Protein AF-A0A962L909-F1 (afdb_monomer_lite)

Radius of gyration: 22.28 Å; chains: 1; bounding box: 34×61×49 Å

Secondary structure (DSSP, 8-state):
--HHHHHHHHHHHHHTTTT---PPP--TTGGGSTTTT--PPPBTTB--GGGS--STTS---S--S-TTS--TTPPPPTT--

pLDDT: mean 72.15, std 9.73, range [44.53, 87.0]

Sequence (81 aa):
MSRESKERALERRTKDFSDIDVPTPKLGWMGRTHQWGTRAKPTKKGLGIGDLNVGYYAEIPEYWEDQTRMPRGSVAGRGGI

Foldseek 3Di:
DDPVVVVVVVCVVVVVCPPDPDDDDPCPCVVVFDDPPWDQDADPVGCDPLSRLDDPNSDDDPDDDDPPPDDRRDDPDPDDD

Structure (mmCIF, N/CA/C/O backbone):
data_AF-A0A962L909-F1
#
_entry.id   AF-A0A962L909-F1
#
loop_
_atom_site.group_PDB
_atom_site.id
_atom_site.type_symbol
_atom_site.label_atom_id
_atom_site.label_alt_id
_atom_site.label_comp_id
_atom_site.label_asym_id
_atom_site.label_entity_id
_atom_site.label_seq_id
_atom_site.pdbx_PDB_ins_code
_atom_site.Cartn_x
_atom_site.Cartn_y
_atom_site.Cartn_z
_atom_site.occupancy
_atom_site.B_iso_or_equiv
_atom_site.auth_seq_id
_atom_site.auth_comp_id
_atom_site.auth_asym_id
_atom_site.auth_atom_id
_atom_site.pdbx_PDB_model_num
ATOM 1 N N . MET A 1 1 ? 7.356 32.685 -20.463 1.00 58.97 1 MET A N 1
ATOM 2 C CA . MET A 1 1 ? 7.820 31.496 -21.218 1.00 58.97 1 MET A CA 1
ATOM 3 C C . MET A 1 1 ? 6.721 31.067 -22.184 1.00 58.97 1 MET A C 1
ATOM 5 O O . MET A 1 1 ? 5.609 30.831 -21.723 1.00 58.97 1 MET A O 1
ATOM 9 N N . SER A 1 2 ? 7.010 31.041 -23.489 1.00 79.00 2 SER A N 1
ATOM 10 C CA . SER A 1 2 ? 6.049 30.713 -24.561 1.00 79.00 2 SER A CA 1
ATOM 11 C C . SER A 1 2 ? 5.601 29.242 -24.499 1.00 79.00 2 SER A C 1
ATOM 13 O O . SER A 1 2 ? 6.376 28.388 -24.060 1.00 79.00 2 SER A O 1
ATOM 15 N N . ARG A 1 3 ? 4.363 28.939 -24.929 1.00 75.31 3 ARG A N 1
ATOM 16 C CA . ARG A 1 3 ? 3.815 27.563 -25.021 1.00 75.31 3 ARG A CA 1
ATOM 17 C C . ARG A 1 3 ? 4.723 26.646 -25.846 1.00 75.31 3 ARG A C 1
ATOM 19 O O . ARG A 1 3 ? 4.997 25.525 -25.438 1.00 75.31 3 ARG A O 1
ATOM 26 N N . GLU A 1 4 ? 5.301 27.201 -26.898 1.00 77.12 4 GLU A N 1
ATOM 27 C CA . GLU A 1 4 ? 6.220 26.533 -27.817 1.00 77.12 4 GLU A CA 1
ATOM 28 C C . GLU A 1 4 ? 7.504 26.033 -27.126 1.00 77.12 4 GLU A C 1
ATOM 30 O O . GLU A 1 4 ? 7.993 24.939 -27.397 1.00 77.12 4 GLU A O 1
ATOM 35 N N . SER A 1 5 ? 8.030 26.773 -26.138 1.00 78.62 5 SER A N 1
ATOM 36 C CA . SER A 1 5 ? 9.181 26.304 -25.351 1.00 78.62 5 SER A CA 1
ATOM 37 C C . SER A 1 5 ? 8.833 25.129 -24.440 1.00 78.62 5 SER A C 1
ATOM 39 O O . SER A 1 5 ? 9.704 24.310 -24.151 1.00 78.62 5 SER A O 1
ATOM 41 N N . LYS A 1 6 ? 7.583 25.047 -23.964 1.00 79.81 6 LYS A N 1
ATOM 42 C CA . LYS A 1 6 ? 7.128 23.940 -23.111 1.00 79.81 6 LYS A CA 1
ATOM 43 C C . LYS A 1 6 ? 6.969 22.659 -23.923 1.00 79.81 6 LYS A C 1
ATOM 45 O O . LYS A 1 6 ? 7.418 21.615 -23.466 1.00 79.81 6 LYS A O 1
ATOM 50 N N . GLU A 1 7 ? 6.400 22.753 -25.120 1.00 80.38 7 GLU A N 1
ATOM 51 C CA . GLU A 1 7 ? 6.237 21.614 -26.035 1.00 80.38 7 GLU A CA 1
ATOM 52 C C . GLU A 1 7 ? 7.593 21.050 -26.465 1.00 80.38 7 GLU A C 1
ATOM 54 O O . GLU A 1 7 ? 7.841 19.857 -26.315 1.00 80.38 7 GLU A O 1
ATOM 59 N N . ARG A 1 8 ? 8.536 21.921 -26.842 1.00 80.75 8 ARG A N 1
ATOM 60 C CA . ARG A 1 8 ? 9.893 21.508 -27.234 1.00 80.75 8 ARG A CA 1
ATOM 61 C C . ARG A 1 8 ? 10.694 20.874 -26.091 1.00 80.75 8 ARG A C 1
ATOM 63 O O . ARG A 1 8 ? 11.551 20.021 -26.320 1.00 80.75 8 ARG A O 1
ATOM 70 N N . ALA A 1 9 ? 10.448 21.307 -24.853 1.00 78.94 9 ALA A N 1
ATOM 71 C CA . ALA A 1 9 ? 11.039 20.698 -23.665 1.00 78.94 9 ALA A CA 1
ATOM 72 C C . ALA A 1 9 ? 10.407 19.334 -23.348 1.00 78.94 9 ALA A C 1
ATOM 74 O O . ALA A 1 9 ? 11.122 18.429 -22.922 1.00 78.94 9 ALA A O 1
ATOM 75 N N . LEU A 1 10 ? 9.097 19.185 -23.575 1.00 76.19 10 LEU A N 1
ATOM 76 C CA . LEU A 1 10 ? 8.372 17.927 -23.404 1.00 76.19 10 LEU A CA 1
ATOM 77 C C . LEU A 1 10 ? 8.849 16.877 -24.415 1.00 76.19 10 LEU A C 1
ATOM 79 O O . LEU A 1 10 ? 9.204 15.779 -24.004 1.00 76.19 10 LEU A O 1
ATOM 83 N N . GLU A 1 11 ? 8.949 17.246 -25.695 1.00 78.25 11 GLU A N 1
ATOM 84 C CA . GLU A 1 11 ? 9.419 16.358 -26.769 1.00 78.25 11 GLU A CA 1
ATOM 85 C C . GLU A 1 11 ? 10.834 15.834 -26.524 1.00 78.25 11 GLU A C 1
ATOM 87 O O . GLU A 1 11 ? 11.091 14.644 -26.695 1.00 78.25 11 GLU A O 1
ATOM 92 N N . ARG A 1 12 ? 11.759 16.703 -26.0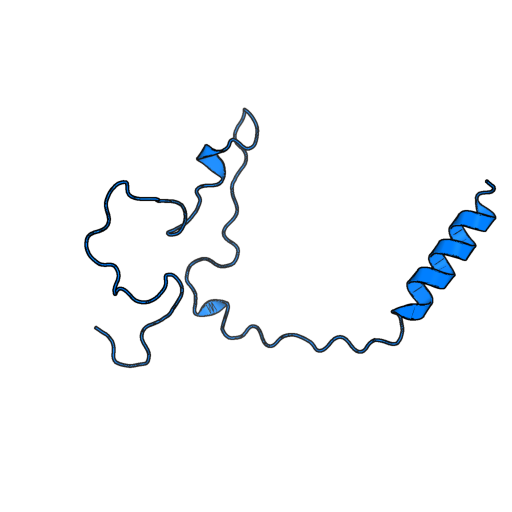88 1.00 75.19 12 ARG A N 1
ATOM 93 C CA . ARG A 1 12 ? 13.118 16.275 -25.712 1.00 75.19 12 ARG A CA 1
ATOM 94 C C . ARG A 1 12 ? 13.079 15.248 -24.590 1.00 75.19 12 ARG A C 1
ATOM 96 O O . ARG A 1 12 ? 13.758 14.237 -24.671 1.00 75.19 12 ARG A O 1
ATOM 103 N N . ARG A 1 13 ? 12.241 15.490 -23.581 1.00 70.94 13 ARG A N 1
ATOM 104 C CA . ARG A 1 13 ? 12.092 14.598 -22.431 1.00 70.94 13 ARG A CA 1
ATOM 105 C C . ARG A 1 13 ? 11.499 13.248 -22.803 1.00 70.94 13 ARG A C 1
ATOM 107 O O . ARG A 1 13 ? 11.872 12.270 -22.183 1.00 70.94 13 ARG A O 1
ATOM 114 N N . THR A 1 14 ? 10.563 13.186 -23.748 1.00 69.38 14 THR A N 1
ATOM 115 C CA . THR A 1 14 ? 9.907 11.929 -24.148 1.00 69.38 14 THR A CA 1
ATOM 116 C C . THR A 1 14 ? 10.731 11.127 -25.149 1.00 69.38 14 THR A C 1
ATOM 118 O O . THR A 1 14 ? 10.635 9.903 -25.160 1.00 69.38 14 THR A O 1
ATOM 121 N N . LYS A 1 15 ? 11.555 11.798 -25.963 1.00 70.25 15 LYS A N 1
ATOM 122 C CA . LYS A 1 15 ? 12.436 11.163 -26.952 1.00 70.25 15 LYS A CA 1
ATOM 123 C C . LYS A 1 15 ? 13.503 10.273 -26.309 1.00 70.25 15 LYS A C 1
ATOM 125 O O . LYS A 1 15 ? 13.849 9.246 -26.868 1.00 70.25 15 LYS A O 1
ATOM 130 N N . ASP A 1 16 ? 13.958 10.621 -25.110 1.00 69.62 16 ASP A N 1
ATOM 131 C CA . ASP A 1 16 ? 14.967 9.834 -24.392 1.00 69.62 16 ASP A CA 1
ATOM 132 C C . ASP A 1 16 ? 14.428 8.483 -23.873 1.00 69.62 16 ASP A C 1
ATOM 134 O O . ASP A 1 16 ? 15.208 7.586 -23.564 1.00 69.62 16 ASP A O 1
ATOM 138 N N . PHE A 1 17 ? 13.102 8.313 -23.793 1.00 66.62 17 PHE A N 1
ATOM 139 C CA . PHE A 1 17 ? 12.463 7.089 -23.291 1.00 66.62 17 PHE A CA 1
ATOM 140 C C . PHE A 1 17 ? 11.711 6.301 -24.373 1.00 66.62 17 PHE A C 1
ATOM 142 O O . PHE A 1 17 ? 11.146 5.256 -24.055 1.00 66.62 17 PHE A O 1
ATOM 149 N N . SER A 1 18 ? 11.682 6.767 -25.631 1.00 70.38 18 SER A N 1
ATOM 150 C CA . SER A 1 18 ? 10.947 6.085 -26.711 1.00 70.38 18 SER A CA 1
ATOM 151 C C . SER A 1 18 ? 11.581 4.763 -27.137 1.00 70.38 18 SER A C 1
ATOM 153 O O . SER A 1 18 ? 10.871 3.875 -27.598 1.00 70.38 18 SER A O 1
ATOM 155 N N . ASP A 1 19 ? 12.894 4.632 -26.948 1.00 79.12 19 ASP A N 1
ATOM 156 C CA . ASP A 1 19 ? 13.682 3.493 -27.434 1.00 79.12 19 ASP A CA 1
ATOM 157 C C . ASP A 1 19 ? 13.980 2.471 -26.321 1.00 79.12 19 ASP A C 1
ATOM 159 O O . ASP A 1 19 ? 14.740 1.521 -26.511 1.00 79.12 19 ASP A O 1
ATOM 163 N N . ILE A 1 20 ? 13.394 2.663 -25.136 1.00 81.25 20 ILE A N 1
ATOM 164 C CA . ILE A 1 20 ? 13.562 1.752 -24.006 1.00 81.25 20 ILE A CA 1
ATOM 165 C C . ILE A 1 20 ? 12.576 0.599 -24.172 1.00 81.25 20 ILE A C 1
ATOM 167 O O . ILE A 1 20 ? 11.378 0.747 -23.931 1.00 81.25 20 ILE A O 1
ATOM 171 N N . ASP A 1 21 ? 13.096 -0.570 -24.542 1.00 82.94 21 ASP A N 1
ATOM 172 C CA . ASP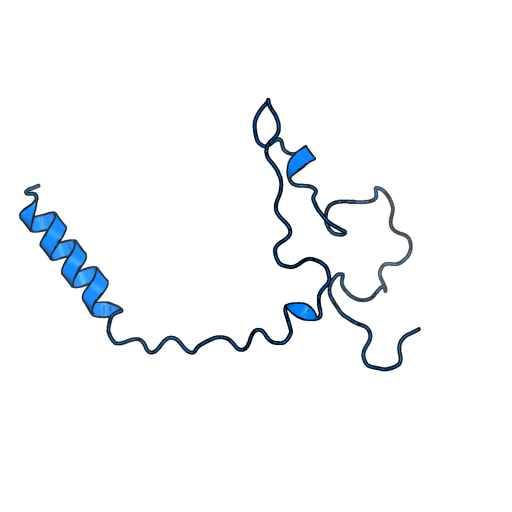 A 1 21 ? 12.346 -1.821 -24.473 1.00 82.94 21 ASP A CA 1
ATOM 173 C C . ASP A 1 21 ? 12.110 -2.177 -22.998 1.00 82.94 21 ASP A C 1
ATOM 175 O O . ASP A 1 21 ? 13.007 -2.646 -22.292 1.00 82.94 21 ASP A O 1
ATOM 179 N N . VAL A 1 22 ? 10.912 -1.868 -22.494 1.00 82.31 22 VAL A N 1
ATOM 180 C CA . VAL A 1 22 ? 10.509 -2.21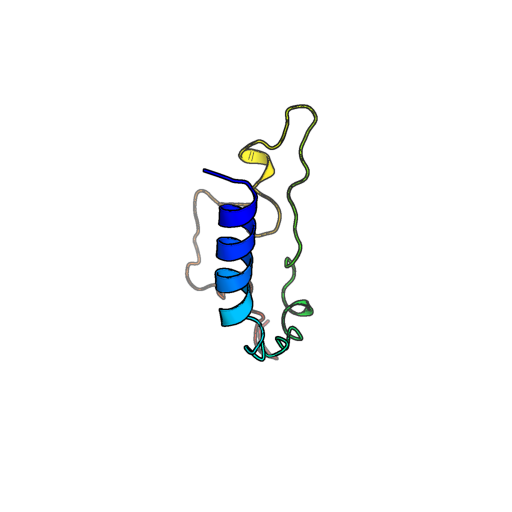6 -21.130 1.00 82.31 22 VAL A CA 1
ATOM 181 C C . VAL A 1 22 ? 10.054 -3.675 -21.138 1.00 82.31 22 VAL A C 1
ATOM 183 O O . VAL A 1 22 ? 8.982 -3.977 -21.672 1.00 82.31 22 VAL A O 1
ATOM 186 N N . PRO A 1 23 ? 10.812 -4.600 -20.522 1.00 84.62 23 PRO A N 1
ATOM 187 C CA . PRO A 1 23 ? 10.433 -6.000 -20.519 1.00 84.62 23 PRO A CA 1
ATOM 188 C C . PRO A 1 23 ? 9.093 -6.174 -19.805 1.00 84.62 23 PRO A C 1
ATOM 190 O O . PRO A 1 23 ? 8.872 -5.649 -18.710 1.00 84.62 23 PRO A O 1
ATOM 193 N N . THR A 1 24 ? 8.196 -6.956 -20.406 1.00 87.00 24 THR A N 1
ATOM 194 C CA . THR A 1 24 ? 6.909 -7.264 -19.776 1.00 87.00 24 THR A CA 1
ATOM 195 C C . THR A 1 24 ? 7.153 -8.119 -18.527 1.00 87.00 24 THR A C 1
ATOM 197 O O . THR A 1 24 ? 7.709 -9.220 -18.636 1.00 87.00 24 THR A O 1
ATOM 200 N N . PRO A 1 25 ? 6.754 -7.662 -17.326 1.00 83.94 25 PRO A N 1
ATOM 201 C CA . PRO A 1 25 ? 7.008 -8.410 -16.106 1.00 83.94 25 PRO A CA 1
ATOM 202 C C . PRO A 1 25 ? 6.210 -9.721 -16.095 1.00 83.94 25 PRO A C 1
ATOM 204 O O . PRO A 1 25 ? 5.005 -9.749 -16.350 1.00 83.94 25 PRO A O 1
ATOM 207 N N . LYS A 1 26 ? 6.869 -10.831 -15.744 1.00 85.19 26 LYS A N 1
ATOM 208 C CA . LYS A 1 26 ? 6.206 -12.128 -15.533 1.00 85.19 26 LYS A CA 1
ATOM 209 C C . LYS A 1 26 ? 5.546 -12.150 -14.151 1.00 85.19 26 LYS A C 1
ATOM 211 O O . LYS A 1 26 ? 6.176 -12.502 -13.156 1.00 85.19 26 LYS A O 1
ATOM 216 N N . LEU A 1 27 ? 4.265 -11.793 -14.084 1.00 81.94 27 LEU A N 1
ATOM 217 C CA . LEU A 1 27 ? 3.503 -11.660 -12.830 1.00 81.94 27 LEU A CA 1
ATOM 218 C C . LEU A 1 27 ? 2.799 -12.954 -12.371 1.00 81.94 27 LEU A C 1
ATOM 220 O O . LEU A 1 27 ? 1.865 -12.904 -11.577 1.00 81.94 27 LEU A O 1
ATOM 224 N N . GLY A 1 28 ? 3.243 -14.134 -12.821 1.00 80.56 28 GLY A N 1
ATOM 225 C CA . GLY A 1 28 ? 2.608 -15.423 -12.481 1.00 80.56 28 GLY A CA 1
ATOM 226 C C . GLY A 1 28 ? 2.620 -15.784 -10.984 1.00 80.56 28 GLY A C 1
ATOM 227 O O . GLY A 1 28 ? 1.903 -16.684 -10.552 1.00 80.56 28 GLY A O 1
ATOM 228 N N . TRP A 1 29 ? 3.420 -15.084 -10.179 1.00 74.75 29 TRP A N 1
ATOM 229 C CA . TRP A 1 29 ? 3.450 -15.198 -8.720 1.00 74.75 29 TRP A CA 1
ATOM 230 C C . TRP A 1 29 ? 2.371 -14.349 -8.027 1.00 74.75 29 TRP A C 1
ATOM 232 O O . TRP A 1 29 ? 2.001 -14.666 -6.902 1.00 74.75 29 TRP A O 1
ATOM 242 N N . MET A 1 30 ? 1.827 -13.318 -8.684 1.00 73.94 30 MET A N 1
ATOM 243 C CA . MET A 1 30 ? 0.891 -12.358 -8.080 1.00 73.94 30 MET A CA 1
ATOM 244 C C . MET A 1 30 ? -0.426 -13.021 -7.641 1.00 73.94 30 MET A C 1
ATOM 246 O O . MET A 1 30 ? -1.014 -12.632 -6.637 1.00 73.94 30 MET A O 1
ATOM 250 N N . GLY A 1 31 ? -0.854 -14.080 -8.338 1.00 69.44 31 GLY A N 1
ATOM 251 C CA . GLY A 1 31 ? -2.009 -14.899 -7.948 1.00 69.44 31 GLY A CA 1
ATOM 252 C C . GLY A 1 31 ? -1.726 -15.921 -6.839 1.00 69.44 31 GLY A C 1
ATOM 253 O O . GLY A 1 31 ? -2.652 -16.561 -6.356 1.00 69.44 31 GLY A O 1
ATOM 254 N N . ARG A 1 32 ? -0.463 -16.102 -6.429 1.00 72.12 32 ARG A N 1
ATOM 255 C CA . ARG A 1 32 ? -0.074 -17.022 -5.338 1.00 72.12 32 ARG A CA 1
ATOM 256 C C . ARG A 1 32 ? -0.121 -16.357 -3.964 1.00 72.12 32 ARG A C 1
ATOM 258 O O . ARG A 1 32 ? 0.015 -17.019 -2.942 1.00 72.12 32 ARG A O 1
ATOM 265 N N . THR A 1 33 ? -0.284 -15.045 -3.944 1.00 65.06 33 THR A N 1
ATOM 266 C CA . THR A 1 33 ? -0.278 -14.203 -2.752 1.00 65.06 33 THR A CA 1
ATOM 267 C C . THR A 1 33 ? -1.676 -13.648 -2.535 1.00 65.06 33 THR A C 1
ATOM 269 O O . THR A 1 33 ? -2.232 -13.007 -3.421 1.00 65.06 33 THR A O 1
ATOM 272 N N . HIS A 1 34 ? -2.238 -13.864 -1.350 1.00 67.00 34 HIS A N 1
ATOM 273 C CA . HIS A 1 34 ? -3.670 -13.692 -1.095 1.00 67.00 34 HIS A CA 1
ATOM 274 C C . HIS A 1 34 ? -4.208 -12.251 -1.208 1.00 67.00 34 HIS A C 1
ATOM 276 O O . HIS A 1 34 ? -5.419 -12.075 -1.142 1.00 67.00 34 HIS A O 1
ATOM 282 N N . GLN A 1 35 ? -3.361 -11.215 -1.322 1.00 70.75 35 GLN A N 1
ATOM 283 C CA . GLN A 1 35 ? -3.795 -9.820 -1.113 1.00 70.75 35 GLN A CA 1
ATOM 284 C C . GLN A 1 35 ? -3.246 -8.770 -2.072 1.00 70.75 35 GLN A C 1
ATOM 286 O O . GLN A 1 35 ? -3.418 -7.569 -1.833 1.00 70.75 35 GLN A O 1
ATOM 291 N N . TRP A 1 36 ? -2.646 -9.178 -3.188 1.00 72.19 36 TRP A N 1
ATOM 292 C CA . TRP A 1 36 ? -2.372 -8.206 -4.245 1.00 72.19 36 TRP A CA 1
ATOM 293 C C . TRP A 1 36 ? -3.678 -7.628 -4.786 1.00 72.19 36 TRP A C 1
ATOM 295 O O . TRP A 1 36 ? -4.675 -8.329 -4.925 1.00 72.19 36 TRP A O 1
ATOM 305 N N . GLY A 1 37 ? -3.682 -6.324 -5.058 1.00 71.81 37 GLY A N 1
ATOM 306 C CA . GLY A 1 37 ? -4.879 -5.619 -5.521 1.00 71.81 37 GLY A CA 1
ATOM 307 C C . GLY A 1 37 ? -5.884 -5.250 -4.423 1.00 71.81 37 GLY A C 1
ATOM 308 O O . GLY A 1 37 ? -6.922 -4.674 -4.748 1.00 71.81 37 GLY A O 1
ATOM 309 N N . THR A 1 38 ? -5.586 -5.507 -3.144 1.00 77.56 38 THR A N 1
ATOM 310 C CA . THR A 1 38 ? -6.401 -4.998 -2.028 1.00 77.56 38 THR A CA 1
ATOM 311 C C . THR A 1 38 ? -6.368 -3.470 -2.025 1.00 77.56 38 THR A C 1
ATOM 313 O O . THR A 1 38 ? -5.299 -2.864 -2.084 1.00 77.56 38 THR A O 1
ATOM 316 N N . ARG A 1 39 ? -7.542 -2.832 -1.985 1.00 77.25 39 ARG A N 1
ATOM 317 C CA . ARG A 1 39 ? -7.674 -1.370 -1.990 1.00 77.25 39 ARG A CA 1
ATOM 318 C C . ARG A 1 39 ? -8.539 -0.905 -0.832 1.00 77.25 39 ARG A C 1
ATOM 320 O O . ARG A 1 39 ? -9.604 -1.471 -0.589 1.00 77.25 39 ARG A O 1
ATOM 327 N N . ALA A 1 40 ? -8.096 0.165 -0.182 1.00 82.44 40 ALA A N 1
ATOM 328 C CA . ALA A 1 40 ? -8.902 0.885 0.785 1.00 82.44 40 ALA A CA 1
ATOM 329 C C . ALA A 1 40 ? -10.102 1.534 0.086 1.00 82.44 40 ALA A C 1
ATOM 331 O O . ALA A 1 40 ? -9.960 2.148 -0.977 1.00 82.44 40 ALA A O 1
ATOM 332 N N . LYS A 1 41 ? -11.292 1.374 0.667 1.00 81.56 41 LYS A N 1
ATOM 333 C CA . LYS A 1 41 ? -12.507 2.023 0.171 1.00 81.56 41 LYS A CA 1
ATOM 334 C C . LYS A 1 41 ? -12.725 3.305 0.976 1.00 81.56 41 LYS A C 1
ATOM 336 O O . LYS A 1 41 ? -12.871 3.207 2.190 1.00 81.56 41 LYS A O 1
ATOM 341 N N . PRO A 1 42 ? -12.758 4.487 0.338 1.00 83.31 42 PRO A N 1
ATOM 342 C CA . PRO A 1 42 ? -13.044 5.723 1.052 1.00 83.31 42 PRO A CA 1
ATOM 343 C C . PRO A 1 42 ? -14.455 5.679 1.652 1.00 83.31 42 PRO A C 1
ATOM 345 O O . PRO A 1 42 ? -15.391 5.154 1.041 1.00 83.31 42 PRO A O 1
ATOM 348 N N . THR A 1 43 ? -14.611 6.239 2.848 1.00 84.06 43 THR A N 1
ATOM 349 C CA . THR A 1 43 ? -15.901 6.341 3.540 1.00 84.06 43 THR A CA 1
ATOM 350 C C . THR A 1 43 ? -16.584 7.674 3.222 1.00 84.06 43 THR A C 1
ATOM 352 O O . THR A 1 43 ? -16.035 8.528 2.524 1.00 84.06 43 THR A O 1
ATOM 355 N N . LYS A 1 44 ? -17.790 7.910 3.765 1.00 86.00 44 LYS A N 1
ATOM 356 C CA . LYS A 1 44 ? -18.509 9.195 3.615 1.00 86.00 44 LYS A CA 1
ATOM 357 C C . LYS A 1 44 ? -17.702 10.411 4.104 1.00 86.00 44 LYS A C 1
ATOM 359 O O . LYS A 1 44 ? -18.025 11.530 3.725 1.00 86.00 44 LYS A O 1
ATOM 364 N N . LYS A 1 45 ? -16.683 10.199 4.946 1.00 86.50 45 LYS A N 1
ATOM 365 C CA . LYS A 1 45 ? -15.789 11.243 5.475 1.00 86.50 45 LYS A CA 1
ATOM 366 C C . LYS A 1 45 ? -14.445 11.323 4.729 1.00 86.50 45 LYS A C 1
ATOM 368 O O . LYS A 1 45 ? -13.572 12.072 5.150 1.00 86.50 45 LYS A O 1
ATOM 373 N N . GLY A 1 46 ? -14.278 10.573 3.638 1.00 86.62 46 GLY A N 1
ATOM 374 C CA . GLY A 1 46 ? -13.014 10.440 2.913 1.00 86.62 46 GLY A CA 1
ATOM 375 C C . GLY A 1 46 ? -12.234 9.184 3.308 1.00 86.62 46 GLY A C 1
ATOM 376 O O . GLY A 1 46 ? -12.790 8.246 3.877 1.00 86.62 46 GLY A O 1
ATOM 377 N N . LEU A 1 47 ? -10.950 9.153 2.950 1.00 86.50 47 LEU A N 1
ATOM 378 C CA . LEU A 1 47 ? -10.037 8.058 3.276 1.00 86.50 47 LEU A CA 1
ATOM 379 C C . LEU A 1 47 ? -9.316 8.375 4.592 1.00 86.50 47 LEU A C 1
ATOM 381 O O . LEU A 1 47 ? -8.406 9.204 4.613 1.00 86.50 47 LEU A O 1
ATOM 385 N N . GLY A 1 48 ? -9.757 7.761 5.689 1.00 83.88 48 GLY A N 1
ATOM 386 C CA . GLY A 1 48 ? -9.124 7.913 6.997 1.00 83.88 48 GLY A CA 1
ATOM 387 C C . GLY A 1 48 ? -7.919 6.990 7.176 1.00 83.88 48 GLY A C 1
ATOM 388 O O . GLY A 1 48 ? -7.774 5.993 6.473 1.00 83.88 48 GLY A O 1
ATOM 389 N N . ILE A 1 49 ? -7.075 7.281 8.172 1.00 78.44 49 ILE A N 1
ATOM 390 C CA . ILE A 1 49 ? -5.918 6.431 8.503 1.00 78.44 49 ILE A CA 1
ATOM 391 C C . ILE A 1 49 ? -6.346 4.997 8.864 1.00 78.44 49 ILE A C 1
ATOM 393 O O . ILE A 1 49 ? -5.693 4.040 8.468 1.00 78.44 49 ILE A O 1
ATOM 397 N N . GLY A 1 50 ? -7.490 4.845 9.540 1.00 74.06 50 GLY A N 1
ATOM 398 C CA . GLY A 1 50 ? -8.061 3.538 9.872 1.00 74.06 50 GLY A CA 1
ATOM 399 C C . GLY A 1 50 ? -8.578 2.769 8.655 1.00 74.06 50 GLY A C 1
ATOM 400 O O . GLY A 1 50 ? -8.608 1.547 8.685 1.00 74.06 50 GLY A O 1
ATOM 401 N N . ASP A 1 51 ? -8.916 3.462 7.564 1.00 76.06 51 ASP A N 1
ATOM 402 C CA . ASP A 1 51 ? -9.393 2.837 6.327 1.00 76.06 51 ASP A CA 1
ATOM 403 C C . ASP A 1 51 ? -8.231 2.320 5.459 1.00 76.06 51 ASP A C 1
ATOM 405 O O . ASP A 1 51 ? -8.448 1.509 4.561 1.00 76.06 51 ASP A O 1
ATOM 409 N N . LEU A 1 52 ? -6.996 2.780 5.708 1.00 75.44 52 LEU A N 1
ATOM 410 C CA . LEU A 1 52 ? -5.784 2.290 5.033 1.00 75.44 52 LEU A CA 1
ATOM 411 C C . LEU A 1 52 ? -5.377 0.894 5.507 1.00 75.44 52 LEU A C 1
ATOM 413 O O . LEU A 1 52 ? -4.706 0.162 4.779 1.00 75.44 52 LEU A O 1
ATOM 417 N N . ASN A 1 53 ? -5.818 0.522 6.706 1.00 73.12 53 ASN A N 1
ATOM 418 C CA . ASN A 1 53 ? -5.647 -0.800 7.274 1.00 73.12 53 ASN A CA 1
ATOM 419 C C . ASN A 1 53 ? -6.631 -1.767 6.584 1.00 73.12 53 ASN A C 1
ATOM 421 O O . ASN A 1 53 ? -7.654 -2.152 7.146 1.00 73.12 53 ASN A O 1
ATOM 425 N N . VAL A 1 54 ? -6.304 -2.196 5.358 1.00 74.31 54 VAL A N 1
ATOM 426 C CA . VAL A 1 54 ? -7.025 -3.255 4.624 1.00 74.31 54 VAL A CA 1
ATOM 427 C C . VAL A 1 54 ? -6.180 -4.509 4.381 1.00 74.31 54 VAL A C 1
ATOM 429 O O . VAL A 1 54 ? -4.992 -4.439 4.073 1.00 74.31 54 VAL A O 1
ATOM 432 N N . GLY A 1 55 ? -6.815 -5.676 4.494 1.00 70.19 55 GLY A N 1
ATOM 433 C CA . GLY A 1 55 ? -6.175 -6.982 4.318 1.00 70.19 55 GLY A CA 1
ATOM 434 C C . GLY A 1 55 ? -5.612 -7.594 5.614 1.00 70.19 55 GLY A C 1
ATOM 435 O O . GLY A 1 55 ? -5.797 -7.081 6.700 1.00 70.19 55 GLY A O 1
ATOM 436 N N . TYR A 1 56 ? -4.898 -8.710 5.500 1.00 68.19 56 TYR A N 1
ATOM 437 C CA . TYR A 1 56 ? -4.160 -9.436 6.536 1.00 68.19 56 TYR A CA 1
ATOM 438 C C . TYR A 1 56 ? -2.943 -8.624 7.011 1.00 68.19 56 TYR A C 1
ATOM 440 O O . TYR A 1 56 ? -2.357 -8.911 8.051 1.00 68.19 56 TYR A O 1
ATOM 448 N N . TYR A 1 57 ? -2.544 -7.612 6.235 1.00 65.44 57 TYR A N 1
ATOM 449 C CA . TYR A 1 57 ? -1.483 -6.666 6.574 1.00 65.44 57 TYR A CA 1
ATOM 450 C C . TYR A 1 57 ? -1.962 -5.489 7.434 1.00 65.44 57 TYR A C 1
ATOM 452 O O . TYR A 1 57 ? -1.135 -4.765 7.975 1.00 65.44 57 TYR A O 1
ATOM 460 N N . ALA A 1 58 ? -3.275 -5.299 7.552 1.00 68.62 58 ALA A N 1
ATOM 461 C CA . ALA A 1 58 ? -3.903 -4.183 8.251 1.00 68.62 58 ALA A CA 1
ATOM 462 C C . ALA A 1 58 ? -3.903 -4.302 9.769 1.00 68.62 58 ALA A C 1
ATOM 464 O O . ALA A 1 58 ? -3.962 -3.304 10.484 1.00 68.62 58 ALA A O 1
ATOM 465 N N . GLU A 1 59 ? -3.923 -5.541 10.248 1.00 69.25 59 GLU A N 1
ATOM 466 C CA . GLU A 1 59 ? -3.987 -5.839 11.662 1.00 69.25 59 GLU A CA 1
ATOM 467 C C . GLU A 1 59 ? -2.556 -5.867 12.203 1.00 69.25 59 GLU A C 1
ATOM 469 O O . GLU A 1 59 ? -1.761 -6.780 11.924 1.00 69.25 59 GLU A O 1
ATOM 474 N N . ILE A 1 60 ? -2.217 -4.799 12.925 1.00 68.19 60 ILE A N 1
ATOM 475 C CA . ILE A 1 60 ? -0.977 -4.672 13.683 1.00 68.19 60 ILE A CA 1
ATOM 476 C C . ILE A 1 60 ? -1.316 -5.068 15.121 1.00 68.19 60 ILE A C 1
ATOM 478 O O . ILE A 1 60 ? -1.965 -4.292 15.821 1.00 68.19 60 ILE A O 1
ATOM 482 N N . PRO A 1 61 ? -0.935 -6.273 15.563 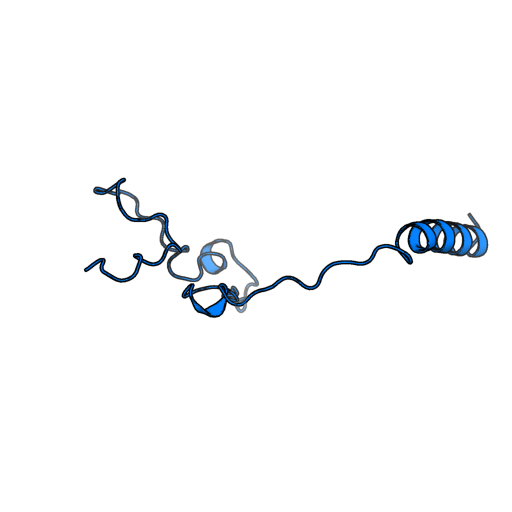1.00 68.94 61 PRO A N 1
ATOM 483 C CA . PRO A 1 61 ? -1.171 -6.684 16.933 1.00 68.94 61 PRO A CA 1
ATOM 484 C C . PRO A 1 61 ? -0.223 -5.942 17.873 1.00 68.94 61 PRO A C 1
ATOM 486 O O . PRO A 1 61 ? 0.926 -5.664 17.532 1.00 68.94 61 PRO A O 1
ATOM 489 N N . GLU A 1 62 ? -0.714 -5.649 19.072 1.00 73.44 62 GLU A N 1
ATOM 490 C CA . GLU A 1 62 ? 0.041 -4.957 20.120 1.00 73.44 62 GLU A CA 1
ATOM 491 C C . GLU A 1 62 ? 1.156 -5.839 20.710 1.00 73.44 62 GLU A C 1
ATOM 493 O O . GLU A 1 62 ? 2.190 -5.344 21.151 1.00 73.44 62 GLU A O 1
ATOM 498 N N . TYR A 1 63 ? 0.976 -7.161 20.646 1.00 68.12 63 TYR A N 1
ATOM 499 C CA . TYR A 1 63 ? 1.943 -8.163 21.077 1.00 68.12 63 TYR A CA 1
ATOM 500 C C . TYR A 1 63 ? 2.025 -9.310 20.062 1.00 68.12 63 TYR A C 1
ATOM 502 O O . TYR A 1 63 ? 1.014 -9.729 19.496 1.00 68.12 63 TYR A O 1
ATOM 510 N N . TRP A 1 64 ? 3.235 -9.816 19.811 1.00 70.25 64 TRP A N 1
ATOM 511 C CA . TRP A 1 64 ? 3.483 -10.878 18.834 1.00 70.25 64 TRP A CA 1
ATOM 512 C C . TRP A 1 64 ? 4.478 -11.900 19.387 1.00 70.25 64 TRP A C 1
ATOM 514 O O . TRP A 1 64 ? 5.667 -11.613 19.517 1.00 70.25 64 TRP A O 1
ATOM 524 N N . GLU A 1 65 ? 3.983 -13.099 19.694 1.00 69.00 65 GLU A N 1
ATOM 525 C CA . GLU A 1 65 ? 4.754 -14.158 20.365 1.00 69.00 65 GLU A CA 1
ATOM 526 C C . GLU A 1 65 ? 5.741 -14.880 19.441 1.00 69.00 65 GLU A C 1
ATOM 528 O O . GLU A 1 65 ? 6.799 -15.319 19.882 1.00 69.00 65 GLU A O 1
ATOM 533 N N . ASP A 1 66 ? 5.425 -14.990 18.149 1.00 62.88 66 ASP A N 1
ATOM 534 C CA . ASP A 1 66 ? 6.150 -15.859 17.216 1.00 62.88 66 ASP A CA 1
ATOM 535 C C . ASP A 1 66 ? 6.808 -15.076 16.075 1.00 62.88 66 ASP A C 1
ATOM 537 O O . ASP A 1 66 ? 6.277 -14.960 14.968 1.00 62.88 66 ASP A O 1
ATOM 541 N N . GLN A 1 67 ? 8.011 -14.558 16.317 1.00 65.75 67 GLN A N 1
ATOM 542 C CA . GLN A 1 67 ? 8.803 -13.826 15.317 1.00 65.75 67 GLN A CA 1
ATOM 543 C C . GLN A 1 67 ? 9.350 -14.710 14.176 1.00 65.75 67 GLN A C 1
ATOM 545 O O . GLN A 1 67 ? 10.025 -14.194 13.285 1.00 65.75 67 GLN A O 1
ATOM 550 N N . THR A 1 68 ? 9.072 -16.020 14.185 1.00 61.00 68 THR A N 1
ATOM 551 C CA . THR A 1 68 ? 9.621 -16.992 13.224 1.00 61.00 68 THR A CA 1
ATOM 552 C C . THR A 1 68 ? 8.638 -17.444 12.149 1.00 61.00 68 THR A C 1
ATOM 554 O O . THR A 1 68 ? 9.020 -18.204 11.254 1.00 61.00 68 THR A O 1
ATOM 557 N N . ARG A 1 69 ? 7.389 -16.952 12.167 1.00 59.50 69 ARG A N 1
ATOM 558 C CA . ARG A 1 69 ? 6.456 -17.215 11.063 1.00 59.50 69 ARG A CA 1
ATOM 559 C C . ARG A 1 69 ? 7.041 -16.750 9.743 1.00 59.50 69 ARG A C 1
ATOM 561 O O . ARG A 1 69 ? 7.723 -15.728 9.660 1.00 59.50 69 ARG A O 1
ATOM 568 N N . MET A 1 70 ? 6.710 -17.505 8.698 1.00 61.88 70 MET A N 1
ATOM 569 C CA . MET A 1 70 ? 7.034 -17.139 7.329 1.00 61.88 70 MET A CA 1
ATOM 570 C C . MET A 1 70 ? 6.710 -15.659 7.094 1.00 61.88 70 MET A C 1
ATOM 572 O O . MET A 1 70 ? 5.627 -15.214 7.494 1.00 61.88 70 MET A O 1
ATOM 576 N N . PRO A 1 71 ? 7.617 -14.890 6.460 1.00 57.12 71 PRO A N 1
ATOM 577 C CA . PRO A 1 71 ? 7.366 -13.481 6.199 1.00 57.12 71 PRO A CA 1
ATOM 578 C C . PRO A 1 71 ? 6.009 -13.333 5.507 1.00 57.12 71 PRO A C 1
ATOM 580 O O . PRO A 1 71 ? 5.713 -14.055 4.550 1.00 57.12 71 PRO A O 1
ATOM 583 N N . ARG A 1 72 ? 5.149 -12.455 6.041 1.00 56.88 72 ARG A N 1
ATOM 584 C CA . ARG A 1 72 ? 3.744 -12.339 5.618 1.00 56.88 72 ARG A CA 1
ATOM 585 C C . ARG A 1 72 ? 3.674 -12.099 4.100 1.00 56.88 72 ARG A C 1
ATOM 587 O O . ARG A 1 72 ? 4.162 -11.086 3.608 1.00 56.88 72 ARG A O 1
ATOM 594 N N . GLY A 1 73 ? 3.051 -13.011 3.351 1.00 53.31 73 GLY A N 1
ATOM 595 C CA . GLY A 1 73 ? 3.033 -12.997 1.875 1.00 53.31 73 GLY A CA 1
ATOM 596 C C . GLY A 1 73 ? 3.919 -14.056 1.215 1.00 53.31 73 GLY A C 1
ATOM 597 O O . GLY A 1 73 ? 3.872 -14.211 -0.002 1.00 53.31 73 GLY A O 1
ATOM 598 N N . SER A 1 74 ? 4.685 -14.811 2.000 1.00 59.44 74 SER A N 1
ATOM 599 C CA . SER A 1 74 ? 5.357 -16.024 1.550 1.00 59.44 74 SER A CA 1
ATOM 600 C C . SER A 1 74 ? 4.403 -17.214 1.651 1.00 59.44 74 SER A C 1
ATOM 602 O O . SER A 1 74 ? 3.658 -17.347 2.621 1.00 59.44 74 SER A O 1
ATOM 604 N N . VAL A 1 75 ? 4.407 -18.075 0.638 1.00 58.34 75 VAL A N 1
ATOM 605 C CA . VAL A 1 75 ? 3.674 -19.344 0.661 1.00 58.34 75 VAL A CA 1
ATOM 606 C C . VAL A 1 75 ? 4.658 -20.408 1.113 1.00 58.34 75 VAL A C 1
ATOM 608 O O . VAL A 1 75 ? 5.769 -20.455 0.577 1.00 58.34 75 VAL A O 1
ATOM 611 N N . ALA A 1 76 ? 4.272 -21.254 2.069 1.00 60.78 76 ALA A N 1
ATOM 612 C CA . ALA A 1 76 ? 5.058 -22.435 2.396 1.00 60.78 76 ALA A CA 1
ATOM 613 C C . ALA A 1 76 ? 5.337 -23.200 1.100 1.00 60.78 76 ALA A C 1
ATOM 615 O O . ALA A 1 76 ? 4.416 -23.527 0.346 1.00 60.78 76 ALA A O 1
ATOM 616 N N . GLY A 1 77 ? 6.617 -23.428 0.795 1.00 59.28 77 GLY A N 1
ATOM 617 C CA . GLY A 1 77 ? 6.985 -24.318 -0.300 1.00 59.28 77 GLY A CA 1
ATOM 618 C C . GLY A 1 77 ? 6.249 -25.648 -0.130 1.00 59.28 77 GLY A C 1
ATOM 619 O O . GLY A 1 77 ? 5.967 -26.045 0.999 1.00 59.28 77 GLY A O 1
ATOM 620 N N . ARG A 1 78 ? 5.894 -26.295 -1.249 1.00 48.88 78 ARG A N 1
ATOM 621 C CA . ARG A 1 78 ? 5.104 -27.540 -1.322 1.00 48.88 78 ARG A CA 1
ATOM 622 C C . ARG A 1 78 ? 5.528 -28.518 -0.203 1.00 48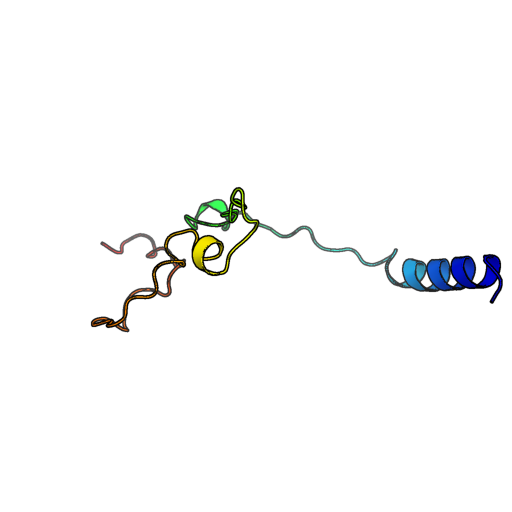.88 78 ARG A C 1
ATOM 624 O O . ARG A 1 78 ? 6.523 -29.213 -0.371 1.00 48.88 78 ARG A O 1
ATOM 631 N N . GLY A 1 79 ? 4.793 -28.536 0.918 1.00 57.16 79 GLY A N 1
ATOM 632 C CA . GLY A 1 79 ? 5.103 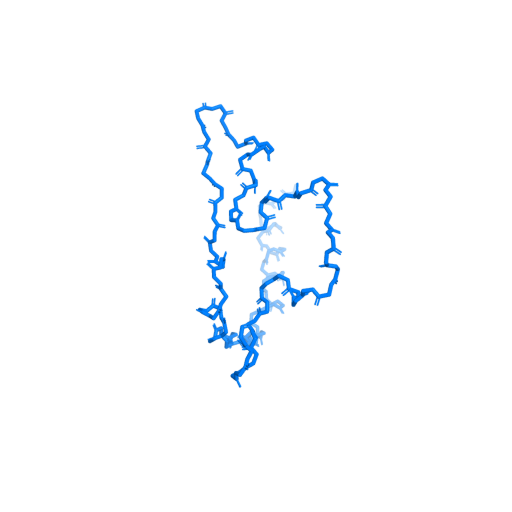-29.362 2.096 1.00 57.16 79 GLY A CA 1
ATOM 633 C C . GLY A 1 79 ? 5.024 -28.702 3.485 1.00 57.16 79 GLY A C 1
ATOM 634 O O . GLY A 1 79 ? 5.173 -29.424 4.464 1.00 57.16 79 GLY A O 1
ATOM 635 N N . GLY A 1 80 ? 4.797 -27.391 3.621 1.00 49.41 80 GLY A N 1
ATOM 636 C CA . GLY A 1 80 ? 4.561 -26.790 4.946 1.00 49.41 80 GLY A CA 1
ATOM 637 C C . GLY A 1 80 ? 3.097 -26.898 5.375 1.00 49.41 80 GLY A C 1
ATOM 638 O O . GLY A 1 80 ? 2.231 -26.353 4.692 1.00 49.41 80 GLY A O 1
ATOM 639 N N . ILE A 1 81 ? 2.865 -27.639 6.462 1.00 44.53 81 ILE A N 1
ATOM 640 C CA . ILE A 1 81 ? 1.628 -27.685 7.266 1.00 44.53 81 ILE A CA 1
ATOM 641 C C . ILE A 1 81 ? 1.141 -26.294 7.676 1.00 44.53 81 ILE A C 1
ATOM 643 O O . ILE A 1 81 ? 2.000 -25.445 8.006 1.00 44.53 81 ILE A O 1
#